Protein AF-V5TYN4-F1 (afdb_monomer)

Mean predicted aligned error: 7.9 Å

Solvent-accessible surface area (backbone atoms only — not comparable to full-atom values): 3625 Å² total; per-residue (Å²): 131,83,76,50,72,70,55,53,53,51,52,50,53,54,47,50,64,55,32,55,60,36,36,52,51,24,46,66,36,58,40,56,74,70,53,15,53,41,50,62,36,87,72,51,19,60,56,45,52,49,47,61,73,76,46,83,63,70,36,71,82,80,123

Sequence (63 aa):
MLPGIPTLALAFTVWLLIFIPSYKIATRAGFGWSMALLLTLPGLNIVAWWCFACMKWPARRYF

Foldseek 3Di:
DPDPPVVVVVVVVVLVVQLVVLQVVCVQLVHHSVLSVLCSDPPSVVVSVVCVVPPRRPRDPPD

pLDDT: mean 77.78, std 9.48, range [44.34, 87.94]

Organism: NCBI:txid413503

Secondary structure (DSSP, 8-state):
-PPPHHHHHHHHHHHHHHHHHHHHHHHHTT--HHHHHHHHSTTHHHHHHHHHHHSPP------

Structure (mmCIF, N/CA/C/O backbone):
data_AF-V5TYN4-F1
#
_entry.id   AF-V5TYN4-F1
#
loop_
_atom_site.group_PDB
_atom_site.id
_atom_site.type_symbol
_atom_site.label_atom_id
_atom_site.label_alt_id
_atom_site.label_comp_id
_atom_site.label_asym_id
_atom_site.label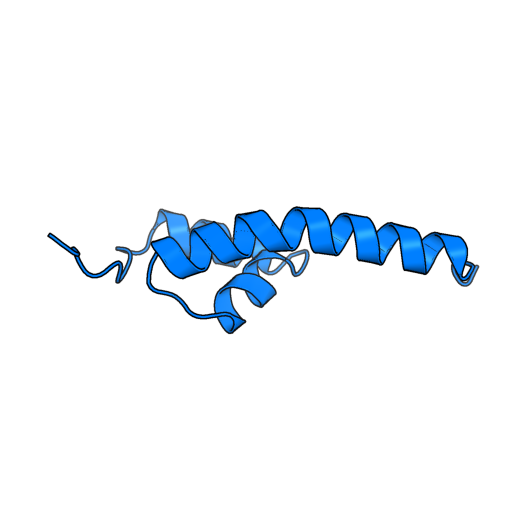_entity_id
_atom_site.label_seq_id
_atom_site.pdbx_PDB_ins_code
_atom_site.Cartn_x
_atom_site.Cartn_y
_atom_site.Cartn_z
_atom_site.occupancy
_atom_site.B_iso_or_equiv
_atom_site.auth_seq_id
_atom_site.auth_comp_id
_atom_site.auth_asym_id
_atom_site.auth_atom_id
_atom_site.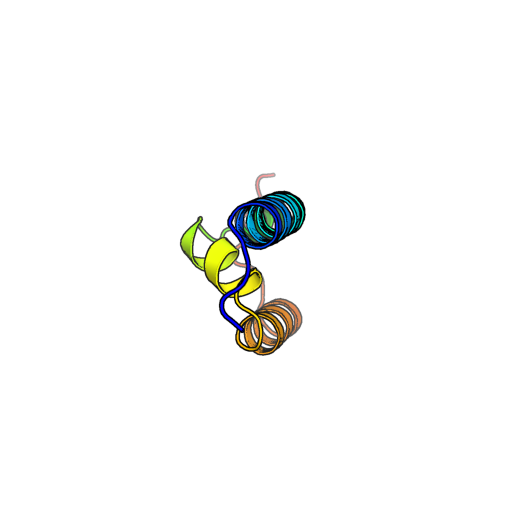pdbx_PDB_model_num
ATOM 1 N N . MET A 1 1 ? 13.483 -11.470 -21.483 1.00 52.97 1 MET A N 1
ATOM 2 C CA . MET A 1 1 ? 14.196 -10.181 -21.613 1.00 52.97 1 MET A CA 1
ATOM 3 C C . MET A 1 1 ? 14.061 -9.466 -20.279 1.00 52.97 1 MET A C 1
ATOM 5 O O . MET A 1 1 ? 12.931 -9.245 -19.866 1.00 52.97 1 MET A O 1
ATOM 9 N N . LEU A 1 2 ? 15.160 -9.221 -19.555 1.00 62.84 2 LEU A N 1
ATOM 10 C CA . LEU A 1 2 ? 15.097 -8.443 -18.312 1.00 62.84 2 LEU A CA 1
ATOM 11 C C . LEU A 1 2 ? 14.579 -7.035 -18.663 1.00 62.84 2 LEU A C 1
ATOM 13 O O . LEU A 1 2 ? 15.089 -6.455 -19.625 1.00 62.84 2 LEU A O 1
ATOM 17 N N . PRO A 1 3 ? 13.577 -6.490 -17.953 1.00 64.81 3 PRO A N 1
ATOM 18 C CA . PRO A 1 3 ? 13.126 -5.129 -18.207 1.00 64.81 3 PRO A CA 1
ATOM 19 C C . PRO A 1 3 ? 14.298 -4.172 -17.973 1.00 64.81 3 PRO A C 1
ATOM 21 O O . PRO A 1 3 ? 14.977 -4.247 -16.949 1.00 64.81 3 PRO A O 1
ATOM 24 N N . GLY A 1 4 ? 14.554 -3.276 -18.927 1.00 76.06 4 GLY A N 1
ATOM 25 C CA . GLY A 1 4 ? 15.550 -2.225 -18.747 1.00 76.06 4 GLY A CA 1
ATOM 26 C C . GLY A 1 4 ? 15.202 -1.337 -17.546 1.00 76.06 4 GLY A C 1
ATOM 27 O O . GLY A 1 4 ? 14.037 -1.222 -17.156 1.00 76.06 4 GLY A O 1
ATOM 28 N N . ILE A 1 5 ? 16.202 -0.654 -16.987 1.00 73.44 5 ILE A N 1
ATOM 29 C CA . ILE A 1 5 ? 16.028 0.366 -15.938 1.00 73.44 5 ILE A CA 1
ATOM 30 C C . ILE A 1 5 ? 14.849 1.336 -16.205 1.00 73.44 5 ILE A C 1
ATOM 32 O O . ILE A 1 5 ? 14.079 1.565 -15.269 1.00 73.44 5 ILE A O 1
ATOM 36 N N . PRO A 1 6 ? 14.602 1.849 -17.436 1.00 79.12 6 PRO A N 1
ATOM 37 C CA . PRO A 1 6 ? 13.446 2.721 -17.689 1.00 79.12 6 PRO A CA 1
ATOM 38 C C . PRO A 1 6 ? 12.090 2.043 -17.441 1.00 79.12 6 PRO A C 1
ATOM 40 O O . PRO A 1 6 ? 11.173 2.670 -16.919 1.00 79.12 6 PRO A O 1
ATOM 43 N N . THR A 1 7 ? 11.9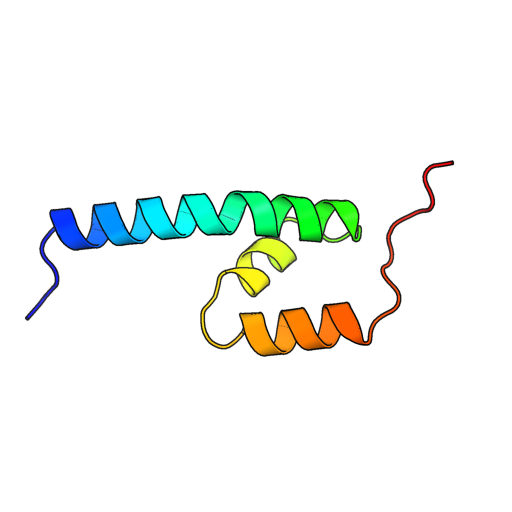59 0.753 -17.754 1.00 82.81 7 THR A N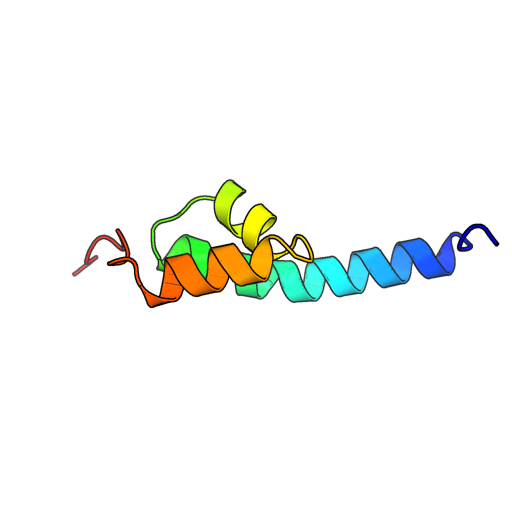 1
ATOM 44 C CA . THR A 1 7 ? 10.726 -0.017 -17.522 1.00 82.81 7 THR A CA 1
ATOM 45 C C . THR A 1 7 ? 10.445 -0.242 -16.037 1.00 82.81 7 THR A C 1
ATOM 47 O O . THR A 1 7 ? 9.293 -0.160 -15.619 1.00 82.81 7 THR A O 1
ATOM 50 N N . LEU A 1 8 ? 11.482 -0.482 -15.227 1.00 83.38 8 LEU A N 1
ATOM 51 C CA . LEU A 1 8 ? 11.334 -0.637 -13.776 1.00 83.38 8 LEU A CA 1
ATOM 52 C C . LEU A 1 8 ? 10.952 0.684 -13.101 1.00 83.38 8 LEU A C 1
ATOM 54 O O . LEU A 1 8 ? 10.065 0.701 -12.250 1.00 83.38 8 LEU A O 1
ATOM 58 N N . ALA A 1 9 ? 11.573 1.792 -13.517 1.00 84.12 9 ALA A N 1
ATOM 59 C CA . ALA A 1 9 ? 11.234 3.122 -13.019 1.00 84.12 9 ALA A CA 1
ATOM 60 C C . ALA A 1 9 ? 9.772 3.479 -13.329 1.00 84.12 9 ALA A C 1
ATOM 62 O O . ALA A 1 9 ? 9.042 3.913 -12.443 1.00 84.12 9 ALA A O 1
ATOM 63 N N . LEU A 1 10 ? 9.320 3.213 -14.558 1.00 86.88 10 LEU A N 1
ATOM 64 C CA . LEU A 1 10 ? 7.948 3.491 -14.978 1.00 86.88 10 LEU A CA 1
ATOM 65 C C . LEU A 1 10 ? 6.932 2.623 -14.219 1.00 86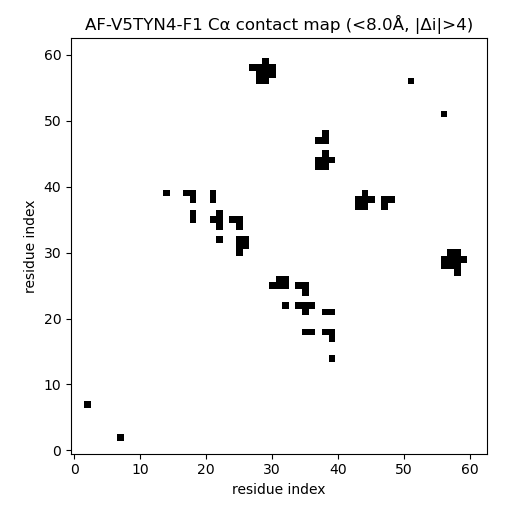.88 10 LEU A C 1
ATOM 67 O O . LEU A 1 10 ? 5.928 3.142 -13.734 1.00 86.88 10 LEU A O 1
ATOM 71 N N . ALA A 1 11 ? 7.223 1.332 -14.027 1.00 85.12 11 ALA A N 1
ATOM 72 C CA . ALA A 1 11 ? 6.399 0.445 -13.207 1.00 85.12 11 ALA A CA 1
ATOM 73 C C . ALA A 1 11 ? 6.299 0.926 -11.748 1.00 85.12 11 ALA A C 1
ATOM 75 O O . ALA A 1 11 ? 5.214 0.913 -11.170 1.00 85.12 11 ALA A O 1
ATOM 76 N N . PHE A 1 12 ? 7.402 1.405 -11.168 1.00 85.62 12 PHE A N 1
ATOM 77 C CA . PHE A 1 12 ? 7.423 1.940 -9.806 1.00 85.62 12 PHE A CA 1
ATOM 78 C C . PHE A 1 12 ? 6.648 3.258 -9.678 1.00 85.62 12 PHE A C 1
ATOM 80 O O . PHE A 1 12 ? 5.890 3.436 -8.726 1.00 85.62 12 PHE A O 1
ATOM 87 N N . THR A 1 13 ? 6.769 4.167 -10.650 1.00 87.50 13 THR A N 1
ATOM 88 C CA . THR A 1 13 ? 5.991 5.414 -10.679 1.00 87.50 13 THR A CA 1
ATOM 89 C C . THR A 1 13 ? 4.495 5.135 -10.787 1.00 87.50 13 THR A C 1
ATOM 91 O O . THR A 1 13 ? 3.708 5.706 -10.034 1.00 87.50 13 THR A O 1
ATOM 94 N N . VAL A 1 14 ? 4.092 4.222 -11.674 1.00 87.94 14 VAL A N 1
ATOM 95 C CA . VAL A 1 14 ? 2.688 3.804 -11.805 1.00 87.94 14 VAL A CA 1
ATOM 96 C C . VAL A 1 14 ? 2.194 3.153 -10.511 1.00 87.94 14 VAL A C 1
ATOM 98 O O . VAL A 1 14 ? 1.101 3.466 -10.042 1.00 87.94 14 VAL A O 1
ATOM 101 N N . TRP A 1 15 ? 3.013 2.306 -9.885 1.00 86.38 15 TRP A N 1
ATOM 102 C CA . TRP A 1 15 ? 2.679 1.689 -8.605 1.00 86.38 15 TRP A CA 1
ATOM 103 C C . TRP A 1 15 ? 2.485 2.728 -7.493 1.00 86.38 15 TRP A C 1
ATOM 105 O O . TRP A 1 15 ? 1.495 2.655 -6.770 1.00 86.38 15 TRP A O 1
ATOM 115 N N . LEU A 1 16 ? 3.354 3.741 -7.398 1.00 86.56 16 LEU A N 1
ATOM 116 C CA . LEU A 1 16 ? 3.205 4.847 -6.446 1.00 86.56 16 LEU A CA 1
ATOM 117 C C . LEU A 1 16 ? 1.906 5.633 -6.665 1.00 86.56 16 LEU A C 1
ATOM 119 O O . LEU A 1 16 ? 1.212 5.947 -5.698 1.00 86.56 16 LEU A O 1
ATOM 123 N N . LEU A 1 17 ? 1.543 5.912 -7.921 1.00 87.06 17 LEU A N 1
ATOM 124 C CA . LEU A 1 17 ? 0.293 6.604 -8.251 1.00 87.06 17 LEU A CA 1
ATOM 125 C C . LEU A 1 17 ? -0.947 5.818 -7.804 1.00 87.06 17 LEU A C 1
ATOM 127 O O . LEU A 1 17 ? -1.916 6.428 -7.362 1.00 87.06 17 LEU A O 1
ATOM 131 N N . ILE A 1 18 ? -0.909 4.484 -7.871 1.00 83.81 18 ILE A N 1
ATOM 132 C CA . ILE A 1 18 ? -1.987 3.598 -7.395 1.00 83.81 18 ILE A CA 1
ATOM 133 C C . ILE A 1 18 ? -1.928 3.422 -5.867 1.00 83.81 18 ILE A C 1
ATOM 135 O O . ILE A 1 18 ? -2.958 3.292 -5.206 1.00 83.81 18 ILE A O 1
ATOM 139 N N . PHE A 1 19 ? -0.736 3.468 -5.274 1.00 85.06 19 PHE A N 1
ATOM 140 C CA . PHE A 1 19 ? -0.535 3.319 -3.835 1.00 85.06 19 PHE A CA 1
ATOM 141 C C . PHE A 1 19 ? -1.118 4.475 -3.029 1.00 85.06 19 PHE A C 1
ATOM 143 O O . PHE A 1 19 ? -1.742 4.242 -1.997 1.00 85.06 19 PHE A O 1
ATOM 150 N N . ILE A 1 20 ? -0.983 5.713 -3.505 1.00 85.56 20 ILE A N 1
ATOM 151 C CA . ILE A 1 20 ? -1.501 6.904 -2.814 1.00 85.56 20 ILE A CA 1
ATOM 152 C C . ILE A 1 20 ? -3.019 6.820 -2.527 1.00 85.56 20 ILE A C 1
ATOM 154 O O . ILE A 1 20 ? -3.410 7.000 -1.367 1.00 85.56 20 ILE A O 1
ATOM 158 N N . PRO A 1 21 ? -3.906 6.553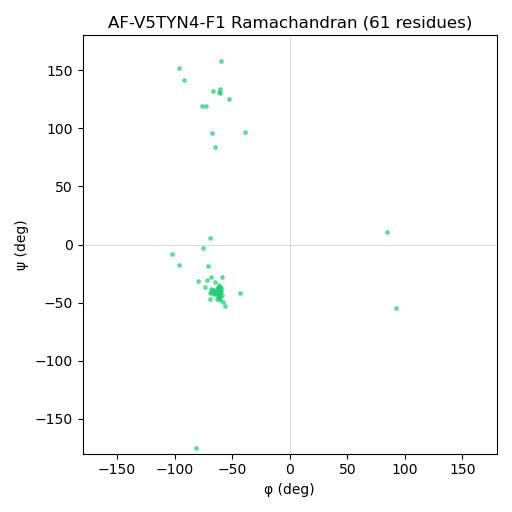 -3.510 1.00 82.69 21 PRO A N 1
ATOM 159 C CA . PRO A 1 21 ? -5.334 6.416 -3.244 1.00 82.69 21 PRO A CA 1
ATOM 160 C C . PRO A 1 21 ? -5.652 5.179 -2.393 1.00 82.69 21 PRO A C 1
ATOM 162 O O . PRO A 1 21 ? -6.456 5.295 -1.469 1.00 82.69 21 PRO A O 1
ATOM 165 N N . SER A 1 22 ? -4.985 4.039 -2.607 1.00 82.25 22 SER A N 1
ATOM 166 C CA . SER A 1 22 ? -5.162 2.840 -1.768 1.00 82.25 22 SER A CA 1
ATOM 167 C C . SER A 1 22 ? -4.786 3.091 -0.305 1.00 82.25 22 SER A C 1
ATOM 169 O O . SER A 1 22 ? -5.496 2.664 0.605 1.00 82.25 22 SER A O 1
ATOM 171 N N . TYR A 1 23 ? -3.726 3.862 -0.059 1.00 82.75 23 TYR A N 1
ATOM 172 C CA . TYR A 1 23 ? -3.320 4.290 1.277 1.00 82.75 23 TYR A CA 1
ATOM 173 C C . TYR A 1 23 ? -4.359 5.204 1.929 1.00 82.75 23 TYR A C 1
ATOM 175 O O . TYR A 1 23 ? -4.693 5.033 3.103 1.00 82.75 23 TYR A O 1
ATOM 183 N N . LYS A 1 24 ? -4.944 6.136 1.165 1.00 82.19 24 LYS A N 1
ATOM 184 C CA . LYS A 1 24 ? -6.052 6.975 1.648 1.00 82.19 24 LYS A CA 1
ATOM 185 C C . LYS A 1 24 ? -7.300 6.164 2.001 1.00 82.19 24 LYS A C 1
ATOM 187 O O . LYS A 1 24 ? -7.965 6.485 2.981 1.00 82.19 24 LYS A O 1
ATOM 192 N N . ILE A 1 25 ? -7.629 5.132 1.229 1.00 82.62 25 ILE A N 1
ATOM 193 C CA . ILE A 1 25 ? -8.776 4.255 1.506 1.00 82.62 25 ILE A CA 1
ATOM 194 C C . ILE A 1 25 ? -8.515 3.417 2.760 1.00 82.62 25 ILE A C 1
ATOM 196 O O . ILE A 1 25 ? -9.357 3.392 3.655 1.00 82.62 25 ILE A O 1
ATOM 200 N N . ALA A 1 26 ? -7.332 2.805 2.868 1.00 83.56 26 ALA A N 1
ATOM 201 C CA . ALA A 1 26 ? -6.939 2.023 4.037 1.00 83.56 26 ALA A CA 1
ATOM 202 C C . ALA A 1 26 ? -6.989 2.855 5.326 1.00 83.56 26 ALA A C 1
ATOM 204 O O . ALA A 1 26 ? -7.644 2.458 6.288 1.00 83.56 26 ALA A O 1
ATOM 205 N N . THR A 1 27 ? -6.393 4.049 5.314 1.00 80.19 27 THR A N 1
ATOM 206 C CA . THR A 1 27 ? -6.400 4.959 6.470 1.00 80.19 27 THR A CA 1
ATOM 207 C C . THR A 1 27 ? -7.802 5.444 6.837 1.00 80.19 27 THR A C 1
ATOM 209 O O . THR A 1 27 ? -8.150 5.450 8.017 1.00 80.19 27 THR A O 1
ATOM 212 N N . ARG A 1 28 ? -8.654 5.776 5.856 1.00 76.44 28 ARG A N 1
ATOM 213 C CA . ARG A 1 28 ? -10.065 6.143 6.100 1.00 76.44 28 ARG A CA 1
ATOM 214 C C . ARG A 1 28 ? -10.897 4.995 6.657 1.00 76.44 28 ARG A C 1
ATOM 216 O O . ARG A 1 28 ? -11.799 5.227 7.453 1.00 76.44 28 ARG A O 1
ATOM 223 N N . ALA A 1 29 ? -10.585 3.767 6.270 1.00 77.56 29 ALA A N 1
ATOM 224 C CA . ALA A 1 29 ? -11.216 2.579 6.820 1.00 77.56 29 ALA A CA 1
ATOM 225 C C . ALA A 1 29 ? -10.712 2.219 8.229 1.00 77.56 29 ALA A C 1
ATOM 227 O O . ALA A 1 29 ? -11.234 1.285 8.830 1.00 77.56 29 ALA A O 1
ATOM 228 N N . GLY A 1 30 ? -9.740 2.959 8.777 1.00 75.31 30 GLY A N 1
ATOM 229 C CA . GLY A 1 30 ? -9.144 2.702 10.089 1.00 75.31 30 GLY A CA 1
ATOM 230 C C . GLY A 1 30 ? -8.012 1.671 10.067 1.00 75.31 30 GLY A C 1
ATOM 231 O O . GLY A 1 30 ? -7.575 1.229 11.127 1.00 75.31 30 GLY A O 1
ATOM 232 N N . PHE A 1 31 ? -7.532 1.289 8.882 1.00 77.44 31 PHE A N 1
ATOM 233 C CA . PHE A 1 31 ? -6.414 0.367 8.701 1.00 77.44 31 PHE A CA 1
ATOM 234 C C . PHE A 1 31 ? -5.086 1.116 8.488 1.00 77.44 31 PHE A C 1
ATOM 236 O O . PHE A 1 31 ? -5.045 2.237 7.984 1.00 77.44 31 PHE A O 1
ATOM 243 N N . GLY A 1 32 ? -3.977 0.486 8.883 1.00 79.25 32 GLY A N 1
ATOM 244 C CA . GLY A 1 32 ? -2.629 1.047 8.746 1.00 79.25 32 GLY A CA 1
ATOM 245 C C . GLY A 1 32 ? -2.004 0.874 7.354 1.00 79.25 32 GLY A C 1
ATOM 246 O O . GLY A 1 32 ? -2.605 0.334 6.425 1.00 79.25 32 GLY A O 1
ATOM 247 N N . TRP A 1 33 ? -0.740 1.291 7.236 1.00 76.38 33 TRP A N 1
ATOM 248 C CA . TRP A 1 33 ? 0.070 1.222 6.010 1.00 76.38 33 TRP A CA 1
ATOM 249 C C . TRP A 1 33 ? 0.252 -0.196 5.439 1.00 76.38 33 TRP A C 1
ATOM 251 O O . TRP A 1 33 ? 0.367 -0.360 4.225 1.00 76.38 33 TRP A O 1
ATOM 261 N N . SER A 1 34 ? 0.213 -1.226 6.289 1.00 81.19 34 SER A N 1
ATOM 262 C CA . SER A 1 34 ? 0.275 -2.635 5.883 1.00 81.19 34 SER A CA 1
ATOM 263 C C . SER A 1 34 ? -0.913 -3.046 5.005 1.00 81.19 34 SER A C 1
ATOM 265 O O . SER A 1 34 ? -0.735 -3.770 4.028 1.00 81.19 34 SER A O 1
ATOM 267 N N . MET A 1 35 ? -2.113 -2.529 5.288 1.00 80.75 35 MET A N 1
ATOM 268 C CA . MET A 1 35 ? -3.307 -2.812 4.485 1.00 80.75 35 MET A CA 1
ATOM 269 C C . MET A 1 35 ? -3.257 -2.108 3.122 1.00 80.75 35 MET A C 1
ATOM 271 O O . MET A 1 35 ? -3.749 -2.635 2.128 1.00 80.75 35 MET A O 1
ATOM 275 N N . ALA A 1 36 ? -2.608 -0.942 3.053 1.00 81.69 36 ALA A N 1
ATOM 276 C CA . ALA A 1 36 ? -2.373 -0.241 1.794 1.00 81.69 36 ALA A CA 1
ATOM 277 C C . ALA A 1 36 ? -1.422 -1.015 0.866 1.00 81.69 36 ALA A C 1
ATOM 279 O O . ALA A 1 36 ? -1.669 -1.078 -0.333 1.00 81.69 36 ALA A O 1
ATOM 280 N N . LEU A 1 37 ? -0.378 -1.645 1.421 1.00 82.62 37 LEU A N 1
ATOM 281 C CA . LEU A 1 37 ? 0.520 -2.544 0.682 1.00 82.62 37 LEU A CA 1
ATOM 282 C C . LEU A 1 37 ? -0.213 -3.781 0.145 1.00 82.62 37 LEU A C 1
ATOM 284 O O . LEU A 1 37 ? -0.026 -4.162 -1.008 1.00 82.62 37 LEU A O 1
ATOM 288 N N . LEU A 1 38 ? -1.091 -4.383 0.952 1.00 83.75 38 LEU A N 1
ATOM 289 C CA . LEU A 1 38 ? -1.950 -5.494 0.522 1.00 83.75 38 LEU A CA 1
ATOM 290 C C . LEU A 1 38 ? -2.879 -5.103 -0.638 1.00 83.75 38 LEU A C 1
ATOM 292 O O . LEU A 1 38 ? -3.078 -5.892 -1.559 1.00 83.75 38 LEU A O 1
ATOM 296 N N . LEU A 1 39 ? -3.403 -3.874 -0.628 1.00 80.69 39 LEU A N 1
ATOM 297 C CA . LEU A 1 39 ? -4.249 -3.327 -1.695 1.00 80.69 39 LEU A CA 1
ATOM 298 C C . LEU A 1 39 ? -3.492 -3.012 -2.994 1.00 80.69 39 LEU A C 1
ATOM 300 O O . LEU A 1 39 ? -4.128 -2.870 -4.039 1.00 80.69 39 LEU A O 1
ATOM 304 N N . THR A 1 40 ? -2.164 -2.886 -2.965 1.00 81.88 40 THR A N 1
ATOM 305 C CA . THR A 1 40 ? -1.359 -2.618 -4.169 1.00 81.88 40 THR A CA 1
ATOM 306 C C . THR A 1 40 ? -0.632 -3.829 -4.728 1.00 81.88 40 THR A C 1
ATOM 308 O O . THR A 1 40 ? -0.075 -3.745 -5.824 1.00 81.88 40 THR A O 1
ATOM 311 N N . LEU A 1 41 ? -0.647 -4.958 -4.020 1.00 82.75 41 LEU A N 1
ATOM 312 C CA . LEU A 1 41 ? -0.125 -6.223 -4.521 1.00 82.75 41 LEU A CA 1
ATOM 313 C C . LEU A 1 41 ? -1.117 -6.842 -5.523 1.00 82.75 41 LEU A C 1
ATOM 315 O O . LEU A 1 41 ? -2.253 -7.145 -5.144 1.00 82.75 41 LEU A O 1
ATOM 319 N N . PRO A 1 42 ? -0.724 -7.054 -6.793 1.00 74.50 42 PRO A N 1
ATOM 320 C CA . PRO A 1 42 ? -1.594 -7.697 -7.771 1.00 74.50 42 PRO A CA 1
ATOM 321 C C . PRO A 1 42 ? -1.954 -9.115 -7.301 1.00 74.50 42 PRO A C 1
ATOM 323 O O . PRO A 1 42 ? -1.101 -9.862 -6.826 1.00 74.50 42 PRO A O 1
ATOM 326 N N . GLY A 1 43 ? -3.237 -9.470 -7.385 1.00 77.94 43 GLY A N 1
ATOM 327 C CA . GLY A 1 43 ? -3.778 -10.741 -6.886 1.00 77.94 43 GLY A CA 1
ATOM 328 C C . GLY A 1 43 ? -4.294 -10.650 -5.449 1.00 77.94 43 GLY A C 1
ATOM 329 O O . GLY A 1 43 ? -5.470 -10.918 -5.209 1.00 77.94 43 GLY A O 1
ATOM 330 N N . LEU A 1 44 ? -3.463 -10.192 -4.505 1.00 79.75 44 LEU A N 1
ATOM 331 C CA . LEU A 1 44 ? -3.903 -9.961 -3.120 1.00 79.75 44 LEU A CA 1
ATOM 332 C C . LEU A 1 44 ? -4.880 -8.790 -3.007 1.00 79.75 44 LEU A C 1
ATOM 334 O O . LEU A 1 44 ? -5.753 -8.814 -2.138 1.00 79.75 44 LEU A O 1
ATOM 338 N N . ASN A 1 45 ? -4.791 -7.807 -3.909 1.00 82.38 45 ASN A N 1
ATOM 339 C CA . ASN A 1 45 ? -5.720 -6.691 -3.902 1.00 82.38 45 ASN A CA 1
ATOM 340 C C . ASN A 1 45 ? -7.173 -7.150 -4.080 1.00 82.38 45 ASN A C 1
ATOM 342 O O . ASN A 1 45 ? -8.030 -6.604 -3.406 1.00 82.38 45 ASN A O 1
ATOM 346 N N . ILE A 1 46 ? -7.467 -8.166 -4.901 1.00 81.56 46 ILE A N 1
ATOM 347 C CA . ILE A 1 46 ? -8.838 -8.652 -5.143 1.00 81.56 46 ILE A CA 1
ATOM 348 C C . ILE A 1 46 ? -9.451 -9.162 -3.837 1.00 81.56 46 ILE A C 1
ATOM 350 O O . ILE A 1 46 ? -10.572 -8.793 -3.489 1.00 81.56 46 ILE A O 1
ATOM 354 N N . VAL A 1 47 ? -8.691 -9.962 -3.084 1.00 82.56 47 VAL A N 1
ATOM 355 C CA . VAL A 1 47 ? -9.113 -10.478 -1.775 1.00 82.56 47 VAL A CA 1
ATOM 356 C C . VAL A 1 47 ? -9.239 -9.338 -0.769 1.00 82.56 47 VAL A C 1
ATOM 358 O O . VAL A 1 47 ? -10.220 -9.282 -0.034 1.00 82.56 47 VAL A O 1
ATOM 361 N N . ALA A 1 48 ? -8.296 -8.391 -0.769 1.00 81.19 48 ALA A N 1
ATOM 362 C CA . ALA A 1 48 ? -8.370 -7.212 0.084 1.00 81.19 48 ALA A CA 1
ATOM 363 C C . ALA A 1 48 ? -9.630 -6.385 -0.220 1.00 81.19 48 ALA A C 1
ATOM 365 O O . ALA A 1 48 ? -10.378 -6.084 0.702 1.00 81.19 48 ALA A O 1
ATOM 366 N N . TRP A 1 49 ? -9.933 -6.092 -1.486 1.00 80.75 49 TRP A N 1
ATOM 367 C CA . TRP A 1 49 ? -11.152 -5.394 -1.909 1.00 80.75 49 TRP A CA 1
ATOM 368 C C . TRP A 1 49 ? -12.419 -6.156 -1.510 1.00 80.75 49 TRP A C 1
ATOM 370 O O . TRP A 1 49 ? -13.368 -5.535 -1.036 1.00 80.75 49 TRP A O 1
ATOM 380 N N . TRP A 1 50 ? -12.427 -7.487 -1.621 1.00 82.44 50 TRP A N 1
ATOM 381 C CA . TRP A 1 50 ? -13.538 -8.322 -1.156 1.00 82.44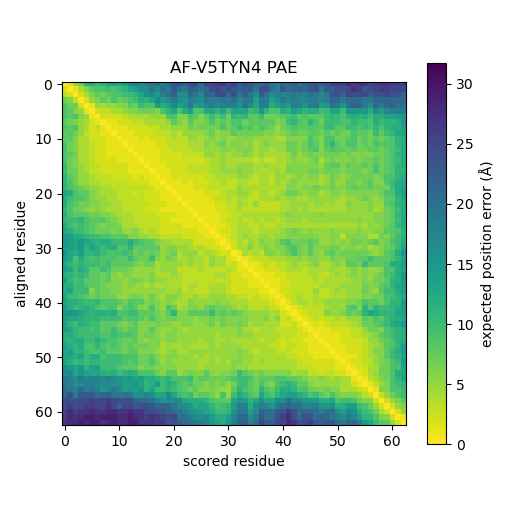 50 TRP A CA 1
ATOM 382 C C . TRP A 1 50 ? -13.722 -8.223 0.362 1.00 82.44 50 TRP A C 1
ATOM 384 O O . TRP A 1 50 ? -14.830 -7.991 0.845 1.00 82.44 50 TRP A O 1
ATOM 394 N N . CYS A 1 51 ? -12.637 -8.329 1.132 1.00 79.56 51 CYS A N 1
ATOM 395 C CA . CYS A 1 51 ? -12.664 -8.113 2.575 1.00 79.56 51 CYS A CA 1
ATOM 396 C C . CYS A 1 51 ? -13.151 -6.700 2.914 1.00 79.56 51 CYS A C 1
ATOM 398 O O . CYS A 1 51 ? -14.007 -6.559 3.777 1.00 79.56 51 CYS A O 1
ATOM 400 N N . PHE A 1 52 ? -12.690 -5.664 2.211 1.00 79.00 52 PHE A N 1
ATOM 401 C CA . PHE A 1 52 ? -13.201 -4.300 2.369 1.00 79.00 52 PHE A CA 1
ATOM 402 C C . PHE A 1 52 ? -14.702 -4.207 2.048 1.00 79.00 52 PHE A C 1
ATOM 404 O O . PHE A 1 52 ? -15.409 -3.470 2.722 1.00 79.00 52 PHE A O 1
ATOM 411 N N . ALA A 1 53 ? -15.225 -4.947 1.070 1.00 82.00 53 ALA A N 1
ATOM 412 C CA . ALA A 1 53 ? -16.649 -4.922 0.731 1.00 82.00 53 ALA A CA 1
ATOM 413 C C . ALA A 1 53 ? -17.536 -5.653 1.760 1.00 82.00 53 ALA A C 1
ATOM 415 O O . ALA A 1 53 ? -18.648 -5.209 2.037 1.00 82.00 53 ALA A O 1
ATOM 416 N N . CYS A 1 54 ? -17.059 -6.763 2.333 1.00 79.81 54 CYS A N 1
ATOM 417 C CA . CYS A 1 54 ? -17.842 -7.598 3.253 1.00 79.81 54 CYS A CA 1
ATOM 418 C C . CYS A 1 54 ? -17.607 -7.294 4.740 1.00 79.81 54 CYS A C 1
ATOM 420 O O . CYS A 1 54 ? -18.404 -7.701 5.585 1.00 79.81 54 CYS A O 1
ATOM 422 N N . MET A 1 55 ? -16.514 -6.616 5.087 1.00 76.62 55 MET A N 1
ATOM 423 C CA . MET A 1 55 ? -16.159 -6.318 6.471 1.00 76.62 55 MET A CA 1
ATOM 424 C C . MET A 1 55 ? -16.728 -4.965 6.892 1.00 76.62 55 MET A C 1
ATOM 426 O O . MET A 1 55 ? -16.717 -3.994 6.141 1.00 76.62 55 MET A O 1
ATOM 430 N N . LYS A 1 56 ? -17.194 -4.873 8.138 1.00 70.62 56 LYS A N 1
ATOM 431 C CA . LYS A 1 56 ? -17.558 -3.591 8.745 1.00 70.62 56 LYS A CA 1
ATOM 432 C C . LYS A 1 56 ? -16.267 -2.840 9.056 1.00 70.62 56 LYS A C 1
ATOM 434 O O . LYS A 1 56 ? -15.424 -3.357 9.788 1.00 70.62 56 LYS A O 1
ATOM 439 N N . TRP A 1 57 ? -16.078 -1.662 8.466 1.00 72.62 57 TRP A N 1
ATOM 440 C CA . TRP A 1 57 ? -14.806 -0.953 8.597 1.00 72.62 57 TRP A CA 1
ATOM 441 C C . TRP A 1 57 ? -14.620 -0.527 10.055 1.00 72.62 57 TRP A C 1
ATOM 443 O O . TRP A 1 57 ? -15.542 0.061 10.626 1.00 72.62 57 TRP A O 1
ATOM 453 N N . PRO A 1 58 ? -13.445 -0.776 10.664 1.00 68.06 58 PRO A N 1
ATOM 454 C CA . PRO A 1 58 ? -13.140 -0.326 12.016 1.00 68.06 58 PRO A CA 1
ATOM 455 C C . PRO A 1 58 ? -12.971 1.193 12.094 1.00 68.06 58 PRO A C 1
ATOM 457 O O . PRO A 1 58 ? -12.586 1.678 13.156 1.00 68.06 58 PRO A O 1
ATOM 460 N N . ALA A 1 59 ? -13.234 1.920 10.993 1.00 62.69 59 ALA A N 1
ATOM 461 C CA . ALA A 1 59 ? -13.327 3.366 10.902 1.00 62.69 59 ALA A CA 1
ATOM 462 C C . ALA A 1 59 ? -14.018 3.887 12.156 1.00 62.69 59 ALA A C 1
ATOM 464 O O . ALA A 1 59 ? -15.244 3.856 12.293 1.00 62.69 59 ALA A O 1
ATOM 465 N N . ARG A 1 60 ? -13.190 4.310 13.117 1.00 57.22 60 ARG A N 1
ATOM 466 C CA . ARG A 1 60 ? -13.662 4.969 14.317 1.00 57.22 60 ARG A CA 1
ATOM 467 C C . ARG A 1 60 ? -14.521 6.103 13.781 1.00 57.22 60 ARG A C 1
ATOM 469 O O . ARG A 1 60 ? -14.081 6.863 12.919 1.00 57.22 60 ARG A O 1
ATOM 476 N N . ARG A 1 61 ? -15.768 6.160 14.224 1.00 52.88 61 ARG A N 1
ATOM 477 C CA . ARG A 1 61 ? -16.656 7.286 13.976 1.00 52.88 61 ARG A CA 1
ATOM 478 C C . ARG A 1 61 ? -16.023 8.473 14.700 1.00 52.88 61 ARG A C 1
ATOM 480 O O . ARG A 1 61 ? -16.308 8.688 15.872 1.00 52.88 61 ARG A O 1
ATOM 487 N N . TYR A 1 62 ? -15.067 9.148 14.063 1.00 50.56 62 TYR A N 1
ATOM 488 C CA . TYR A 1 62 ? -14.660 10.479 14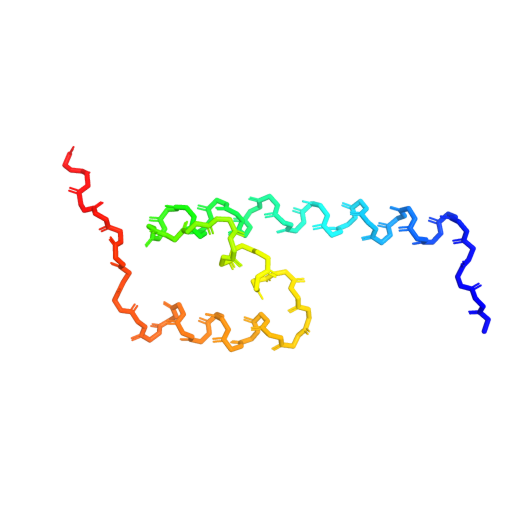.489 1.00 50.56 62 TYR A CA 1
ATOM 489 C C . TYR A 1 62 ? -15.88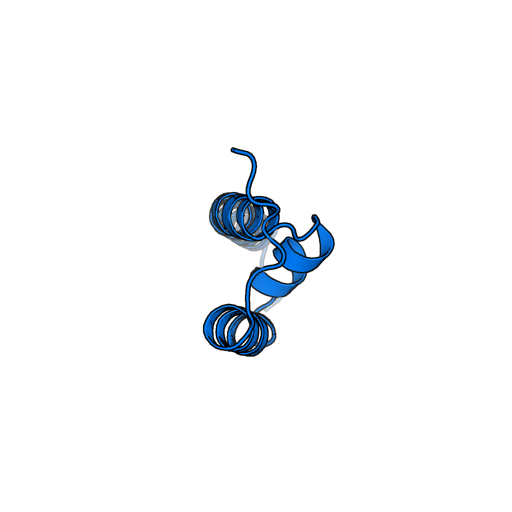3 11.341 14.175 1.00 50.56 62 TYR A C 1
ATOM 491 O O . TYR A 1 62 ? -16.164 11.625 13.010 1.00 50.56 62 TYR A O 1
ATOM 499 N N . PHE A 1 63 ? -16.697 11.525 15.217 1.00 44.34 63 PHE A N 1
ATOM 500 C CA . PHE A 1 63 ? -17.739 12.541 15.304 1.00 44.34 63 PHE A CA 1
ATOM 501 C C . PHE A 1 63 ? -17.152 13.912 14.968 1.00 44.34 63 PHE A C 1
ATOM 503 O O . PHE A 1 63 ? -15.975 14.140 15.335 1.00 44.34 63 PHE A O 1
#

Radius of gyration: 14.41 Å; Cα contacts (8 Å, |Δi|>4): 42; chains: 1; bounding box: 34×23×37 Å